Protein AF-A0A382TN78-F1 (afdb_monomer)

InterPro domains:
  IPR002321 Cytochrome c, class II [PF01322] (32-73)
  IPR002321 Cytochrome c, class II [PS51009] (1-74)
  IPR010980 Cytochrome c/b562 [SSF47175] (25-75)

Solvent-accessible surface area (backbone atoms only — not comparable to full-atom values): 4434 Å² total; per-residue (Å²): 107,72,68,59,54,46,54,52,50,42,61,49,31,53,54,49,23,53,58,26,52,78,67,70,38,61,70,57,21,49,33,25,52,50,32,43,54,18,46,53,42,28,56,53,17,59,76,67,69,35,66,65,53,28,50,54,18,50,51,48,34,52,46,29,55,49,55,40,38,71,72,43,43,41,83,52,100,92,44,77,44,72,57,133

pLDDT: mean 96.36, std 3.89, range [72.94, 98.62]

Foldseek 3Di:
DLVVVLVVLLVVLVVQLVVCVVVVNVVSNVLSVQLNVLSVQLVVCVVVVNPVSNVVSVVSNVVSVVVNCVVFWDQDPVGIDGDD

Structure (mmCIF, N/CA/C/O backbone):
data_AF-A0A382TN78-F1
#
_entry.id   AF-A0A382TN78-F1
#
loop_
_atom_site.group_PDB
_atom_site.id
_atom_site.type_symbol
_atom_site.label_atom_id
_atom_site.label_alt_id
_atom_site.label_comp_id
_atom_site.label_asym_id
_atom_site.label_entity_id
_atom_site.label_seq_id
_atom_site.pdbx_PDB_ins_code
_atom_site.Cartn_x
_atom_site.Cartn_y
_atom_site.Cartn_z
_atom_site.occupancy
_atom_site.B_iso_or_equiv
_atom_site.auth_seq_id
_atom_site.auth_comp_id
_atom_site.auth_asym_id
_atom_site.auth_atom_id
_atom_site.pdbx_PDB_model_num
ATOM 1 N N . GLU A 1 1 ? -13.369 13.291 8.420 1.00 72.94 1 GLU A N 1
ATOM 2 C CA . GLU A 1 1 ? -13.715 12.154 9.304 1.00 72.94 1 GLU A CA 1
ATOM 3 C C . GLU A 1 1 ? -12.970 10.920 8.806 1.00 72.94 1 GLU A C 1
ATOM 5 O O . GLU A 1 1 ? -12.505 10.958 7.670 1.00 72.94 1 GLU A O 1
ATOM 10 N N . LEU A 1 2 ? -12.793 9.877 9.626 1.00 81.12 2 LEU A N 1
ATOM 11 C CA . LEU A 1 2 ? -12.002 8.693 9.247 1.00 81.12 2 LEU A CA 1
ATOM 12 C C . LEU A 1 2 ? -12.487 8.075 7.925 1.00 81.12 2 LEU A C 1
ATOM 14 O O . LEU A 1 2 ? -11.673 7.800 7.050 1.00 81.12 2 LEU A O 1
ATOM 18 N N . ASP A 1 3 ? -13.800 7.972 7.740 1.00 84.44 3 ASP A N 1
ATOM 19 C CA . ASP A 1 3 ? -14.400 7.391 6.535 1.00 84.44 3 ASP A CA 1
ATOM 20 C C . ASP A 1 3 ? -14.087 8.186 5.261 1.00 84.44 3 ASP A C 1
ATOM 22 O O . ASP A 1 3 ? -13.903 7.608 4.192 1.00 84.44 3 ASP A O 1
ATOM 26 N N . THR A 1 4 ? -13.954 9.514 5.361 1.00 91.00 4 THR A N 1
ATOM 27 C CA . THR A 1 4 ? -13.541 10.351 4.224 1.00 91.00 4 THR A CA 1
ATOM 28 C C . THR A 1 4 ? -12.118 10.023 3.778 1.00 91.00 4 THR A C 1
ATOM 30 O O . THR A 1 4 ? -11.836 9.970 2.581 1.00 91.00 4 THR A O 1
ATOM 33 N N . GLU A 1 5 ? -11.213 9.815 4.735 1.00 92.31 5 GLU A N 1
ATOM 34 C CA . GLU A 1 5 ? -9.811 9.514 4.441 1.00 92.31 5 GLU A CA 1
ATOM 35 C C . GLU A 1 5 ? -9.638 8.071 3.956 1.00 92.31 5 GLU A C 1
ATOM 37 O O . GLU A 1 5 ? -8.904 7.841 2.994 1.00 92.31 5 GLU A O 1
ATOM 42 N N . VAL A 1 6 ? -10.374 7.115 4.537 1.00 94.19 6 VAL A N 1
ATOM 43 C CA . VAL A 1 6 ? -10.406 5.731 4.045 1.00 94.19 6 VAL A CA 1
ATOM 44 C C . VAL A 1 6 ? -10.925 5.680 2.609 1.00 94.19 6 VAL A C 1
ATOM 46 O O . VAL A 1 6 ? -10.250 5.116 1.750 1.00 94.19 6 VAL A O 1
ATOM 49 N N . GLY A 1 7 ? -12.048 6.341 2.313 1.00 95.00 7 GLY A N 1
ATOM 50 C CA . GLY A 1 7 ? -12.609 6.371 0.960 1.00 95.00 7 GLY A CA 1
ATOM 51 C C . GLY A 1 7 ? -11.659 6.993 -0.070 1.00 95.00 7 GLY A C 1
ATOM 52 O O . GLY A 1 7 ? -11.539 6.498 -1.190 1.00 95.00 7 GLY A O 1
ATOM 53 N N . ARG A 1 8 ? -10.915 8.044 0.308 1.00 96.00 8 ARG A N 1
ATOM 54 C CA . ARG A 1 8 ? -9.882 8.630 -0.561 1.00 96.00 8 ARG A CA 1
ATOM 55 C C . ARG A 1 8 ? -8.760 7.633 -0.855 1.00 96.00 8 ARG A C 1
ATOM 57 O O . ARG A 1 8 ? -8.337 7.525 -2.004 1.00 96.00 8 ARG A O 1
ATOM 64 N N . LEU A 1 9 ? -8.263 6.933 0.165 1.00 96.25 9 LEU A N 1
ATOM 65 C CA . LEU A 1 9 ? -7.197 5.948 -0.014 1.00 96.25 9 LEU A CA 1
ATOM 66 C C . LEU A 1 9 ? -7.664 4.753 -0.849 1.00 96.25 9 LEU A C 1
ATOM 68 O O . LEU A 1 9 ? -6.919 4.322 -1.724 1.00 96.25 9 LEU A O 1
ATOM 72 N N . GLN A 1 10 ? -8.896 4.276 -0.656 1.00 97.69 10 GLN A N 1
ATOM 73 C CA . GLN A 1 10 ? -9.472 3.201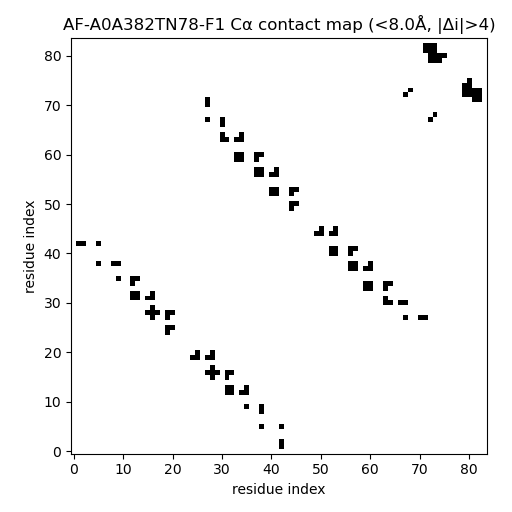 -1.471 1.00 97.69 10 GLN A CA 1
ATOM 74 C C . GLN A 1 10 ? -9.471 3.572 -2.957 1.00 97.69 10 GLN A C 1
ATOM 76 O O . GLN A 1 10 ? -8.886 2.855 -3.765 1.00 97.69 10 GLN A O 1
ATOM 81 N N . ALA A 1 11 ? -9.983 4.756 -3.306 1.00 97.75 11 ALA A N 1
ATOM 82 C CA . ALA A 1 11 ? -9.991 5.229 -4.690 1.00 97.75 11 ALA A CA 1
ATOM 83 C C . ALA A 1 11 ? -8.580 5.367 -5.302 1.00 97.75 11 ALA A C 1
ATOM 85 O O . ALA A 1 11 ? -8.405 5.238 -6.516 1.00 97.75 11 ALA A O 1
ATOM 86 N N . PHE A 1 12 ? -7.549 5.648 -4.495 1.00 96.88 12 PHE A N 1
ATOM 87 C CA . PHE A 1 12 ? -6.166 5.645 -4.977 1.00 96.88 12 PHE A CA 1
ATOM 88 C C . PHE A 1 12 ? -5.632 4.234 -5.210 1.00 96.88 12 PHE A C 1
ATOM 90 O O . PHE A 1 12 ? -5.023 3.992 -6.252 1.00 96.88 12 PHE A O 1
ATOM 97 N N . PHE A 1 13 ? -5.863 3.301 -4.287 1.00 98.12 13 PHE A N 1
ATOM 98 C CA . PHE A 1 13 ? -5.380 1.931 -4.446 1.00 98.12 13 PHE A CA 1
ATOM 99 C C . PHE A 1 13 ? -6.094 1.175 -5.569 1.00 98.12 13 PHE A C 1
ATOM 101 O O . PHE A 1 13 ? -5.430 0.426 -6.275 1.00 98.12 13 PHE A O 1
ATOM 108 N N . GLU A 1 14 ? -7.371 1.455 -5.837 1.00 98.44 14 GLU A N 1
ATOM 109 C CA . GLU A 1 14 ? -8.077 0.945 -7.023 1.00 98.44 14 GLU A CA 1
ATOM 110 C C . GLU A 1 14 ? -7.386 1.380 -8.328 1.00 98.44 14 GLU A C 1
ATOM 112 O O . GLU A 1 14 ? -7.164 0.577 -9.234 1.00 98.44 14 GLU A O 1
ATOM 117 N N . GLN A 1 15 ? -6.974 2.649 -8.428 1.00 98.50 15 GLN A N 1
ATOM 118 C CA . GLN A 1 15 ? -6.240 3.141 -9.600 1.00 98.50 15 GLN A CA 1
ATOM 119 C C . GLN A 1 15 ? -4.852 2.499 -9.726 1.00 98.50 15 GLN A C 1
ATOM 121 O O . GLN A 1 15 ? -4.403 2.223 -10.841 1.00 98.50 15 GLN A O 1
ATOM 126 N N . ILE A 1 16 ? -4.175 2.249 -8.601 1.00 97.94 16 ILE A N 1
ATOM 127 C CA . ILE A 1 16 ? -2.874 1.565 -8.564 1.00 97.94 16 ILE A CA 1
ATOM 128 C C . ILE A 1 16 ? -3.025 0.102 -9.004 1.00 97.94 16 ILE A C 1
ATOM 130 O O . ILE A 1 16 ? -2.240 -0.362 -9.831 1.00 97.94 16 ILE A O 1
ATOM 134 N N . GLU A 1 17 ? -4.045 -0.603 -8.513 1.00 98.44 17 GLU A N 1
ATOM 135 C CA . GLU A 1 17 ? -4.362 -1.976 -8.916 1.00 98.44 17 GLU A CA 1
ATOM 136 C C . GLU A 1 17 ? -4.608 -2.054 -10.429 1.00 98.44 17 GLU A C 1
ATOM 138 O O . GLU A 1 17 ? -3.965 -2.845 -11.120 1.00 98.44 17 GLU A O 1
ATOM 143 N N . ILE A 1 18 ? -5.456 -1.172 -10.970 1.00 98.62 18 ILE A N 1
ATOM 144 C CA . ILE A 1 18 ? -5.730 -1.089 -12.413 1.00 98.62 18 ILE A CA 1
ATOM 145 C C . ILE A 1 18 ? -4.439 -0.839 -13.206 1.00 98.62 18 ILE A C 1
ATOM 147 O O . ILE A 1 18 ? -4.202 -1.477 -14.235 1.00 98.62 18 ILE A O 1
ATOM 151 N N . PHE A 1 19 ? -3.590 0.082 -12.740 1.00 98.25 19 PHE A N 1
ATOM 152 C CA . PHE A 1 19 ? -2.341 0.438 -13.411 1.00 98.25 19 PHE A CA 1
ATOM 153 C C . PHE A 1 19 ? -1.374 -0.749 -13.538 1.00 98.25 19 PHE A C 1
ATOM 155 O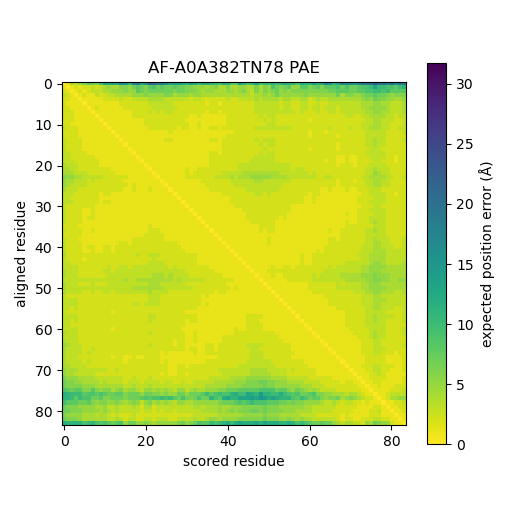 O . PHE A 1 19 ? -0.771 -0.927 -14.606 1.00 98.25 19 PHE A O 1
ATOM 162 N N . TRP A 1 20 ? -1.213 -1.532 -12.467 1.00 98.12 20 TRP A N 1
ATOM 163 C CA . TRP A 1 20 ? -0.299 -2.676 -12.422 1.00 98.12 20 TRP A CA 1
ATOM 164 C C . TRP A 1 20 ? -0.880 -3.924 -13.078 1.00 98.12 20 TRP A C 1
ATOM 166 O O . TRP A 1 20 ? -0.163 -4.606 -13.814 1.00 98.12 20 TRP A O 1
ATOM 176 N N . SER A 1 21 ? -2.183 -4.156 -12.924 1.00 98.31 21 SER A N 1
ATOM 177 C CA . SER A 1 21 ? -2.892 -5.240 -13.602 1.00 98.31 21 SER A CA 1
ATOM 178 C C . SER A 1 21 ? -2.799 -5.092 -15.124 1.00 98.31 21 SER A C 1
ATOM 180 O O . SER A 1 21 ? -2.437 -6.037 -15.823 1.00 98.31 21 SER A O 1
ATOM 182 N N . ALA A 1 22 ? -2.976 -3.873 -15.652 1.00 98.31 22 ALA A N 1
ATOM 183 C CA . ALA A 1 22 ? -2.805 -3.586 -17.080 1.00 98.31 22 ALA A CA 1
ATOM 184 C C . ALA A 1 22 ? -1.374 -3.839 -17.605 1.00 98.31 22 ALA A C 1
ATOM 186 O O . ALA A 1 22 ? -1.170 -3.922 -18.816 1.00 98.31 22 ALA A O 1
ATOM 187 N N . ARG A 1 23 ? -0.381 -3.946 -16.711 1.00 97.12 23 ARG A N 1
ATOM 188 C CA . ARG A 1 23 ? 1.026 -4.248 -17.025 1.00 97.12 23 ARG A CA 1
ATOM 189 C C . ARG A 1 23 ? 1.403 -5.708 -16.770 1.00 97.12 23 ARG A C 1
ATOM 191 O O . ARG A 1 23 ? 2.532 -6.078 -17.073 1.00 97.12 23 ARG A O 1
ATOM 198 N N . GLY A 1 24 ? 0.490 -6.518 -16.231 1.00 97.50 24 GLY A N 1
ATOM 199 C CA . GLY A 1 24 ? 0.762 -7.908 -15.862 1.00 97.50 24 GLY A CA 1
ATOM 200 C C . GLY A 1 24 ? 1.788 -8.047 -14.736 1.00 97.50 24 GLY A C 1
ATOM 201 O O . GLY A 1 24 ? 2.562 -8.999 -14.734 1.00 97.50 24 GLY A O 1
ATOM 202 N N . VAL A 1 25 ? 1.850 -7.072 -13.820 1.00 98.06 25 VAL A N 1
ATOM 203 C CA . VAL A 1 25 ? 2.746 -7.120 -12.656 1.00 98.06 25 VAL A CA 1
ATOM 204 C C . VAL A 1 25 ? 1.941 -7.591 -11.449 1.00 98.06 25 VAL A C 1
ATOM 206 O O . VAL A 1 25 ? 1.368 -6.787 -10.707 1.00 98.06 25 VAL A O 1
ATOM 209 N N . ASP A 1 26 ? 1.867 -8.910 -11.288 1.00 97.75 26 ASP A N 1
ATOM 210 C CA . ASP A 1 26 ? 0.992 -9.559 -10.306 1.00 97.75 26 ASP A CA 1
ATOM 211 C C . ASP A 1 26 ? 1.353 -9.185 -8.862 1.00 97.75 26 ASP A C 1
ATOM 213 O O . ASP A 1 26 ? 0.465 -8.852 -8.084 1.00 97.75 26 ASP A O 1
ATOM 217 N N . ASP A 1 27 ? 2.642 -9.129 -8.521 1.00 97.44 27 ASP A N 1
ATOM 218 C CA . ASP A 1 27 ? 3.108 -8.759 -7.176 1.00 97.44 27 ASP A CA 1
ATOM 219 C C . ASP A 1 27 ? 2.652 -7.342 -6.773 1.00 97.44 27 ASP A C 1
ATOM 221 O O . ASP A 1 27 ? 2.107 -7.130 -5.689 1.00 97.44 27 ASP A O 1
ATOM 225 N N . ALA A 1 28 ? 2.814 -6.357 -7.665 1.00 97.94 28 ALA A N 1
ATOM 226 C CA . ALA A 1 28 ? 2.384 -4.980 -7.410 1.00 97.94 28 ALA A CA 1
ATOM 227 C C . ALA A 1 28 ? 0.852 -4.853 -7.342 1.00 97.94 28 ALA A C 1
ATOM 229 O O . ALA A 1 28 ? 0.326 -4.071 -6.546 1.00 97.94 28 ALA A O 1
ATOM 230 N N . THR A 1 29 ? 0.142 -5.645 -8.151 1.00 98.56 29 THR A N 1
ATOM 231 C CA . T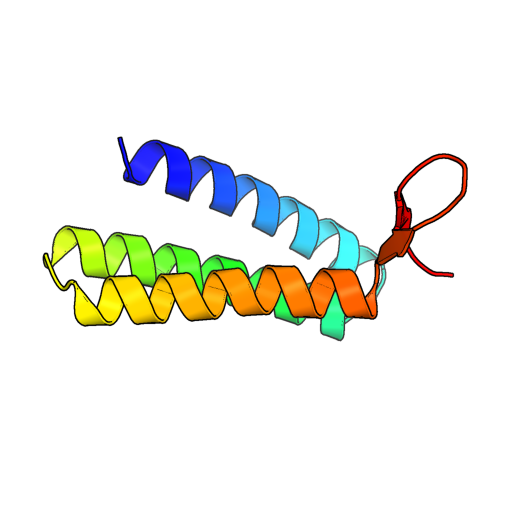HR A 1 29 ? -1.322 -5.761 -8.097 1.00 98.56 29 THR A CA 1
ATOM 232 C C . THR A 1 29 ? -1.761 -6.331 -6.744 1.00 98.56 29 THR A C 1
ATOM 234 O O . THR A 1 29 ? -2.643 -5.767 -6.099 1.00 98.56 29 THR A O 1
ATOM 237 N N . GLY A 1 30 ? -1.087 -7.380 -6.264 1.00 98.25 30 GLY A N 1
ATOM 238 C CA . GLY A 1 30 ? -1.331 -7.995 -4.960 1.00 98.25 30 GLY A CA 1
ATOM 239 C C . GLY A 1 30 ? -1.150 -7.012 -3.803 1.00 98.25 30 GLY A C 1
ATOM 240 O O . GLY A 1 30 ? -2.036 -6.892 -2.961 1.00 98.25 30 GLY A O 1
ATOM 241 N N . PHE A 1 31 ? -0.076 -6.216 -3.799 1.00 98.50 31 PHE A N 1
ATOM 242 C CA . PHE A 1 31 ? 0.121 -5.198 -2.758 1.00 98.50 31 PHE A CA 1
ATOM 243 C C . PHE A 1 31 ? -0.967 -4.112 -2.755 1.00 98.50 31 PHE A C 1
ATOM 245 O O . PHE A 1 31 ? -1.341 -3.618 -1.688 1.00 98.50 31 PHE A O 1
ATOM 252 N N . ALA A 1 32 ? -1.500 -3.737 -3.922 1.00 98.38 32 ALA A N 1
ATOM 253 C CA . ALA A 1 32 ? -2.626 -2.806 -3.998 1.00 98.38 32 ALA A CA 1
ATOM 254 C C . ALA A 1 32 ? -3.908 -3.420 -3.406 1.00 98.38 32 ALA A C 1
ATOM 256 O O . ALA A 1 32 ? -4.608 -2.764 -2.633 1.00 98.38 32 ALA A O 1
ATOM 257 N N . GLN A 1 33 ? -4.174 -4.696 -3.694 1.00 98.50 33 GLN A N 1
ATOM 258 C CA . GLN A 1 33 ? -5.310 -5.435 -3.135 1.00 98.50 33 GLN A CA 1
ATOM 259 C C . GLN A 1 33 ? -5.198 -5.614 -1.615 1.00 98.50 33 GLN A C 1
ATOM 261 O O . GLN A 1 33 ? -6.186 -5.448 -0.899 1.00 98.50 33 GLN A O 1
ATOM 266 N N . GLU A 1 34 ? -4.003 -5.902 -1.096 1.00 98.50 34 GLU A N 1
ATOM 267 C CA . GLU A 1 34 ? -3.749 -5.978 0.347 1.00 98.50 34 GLU A CA 1
ATOM 268 C C . GLU A 1 34 ? -4.028 -4.640 1.045 1.00 98.50 34 GLU A C 1
ATOM 270 O O . GLU A 1 34 ? -4.646 -4.614 2.113 1.00 98.50 34 GLU A O 1
ATOM 275 N N . ALA A 1 35 ? -3.638 -3.521 0.426 1.00 98.38 35 ALA A N 1
ATOM 276 C CA . ALA A 1 35 ? -3.937 -2.189 0.942 1.00 98.38 35 ALA A CA 1
ATOM 277 C C . ALA A 1 35 ? -5.452 -1.917 0.994 1.00 98.38 35 ALA A C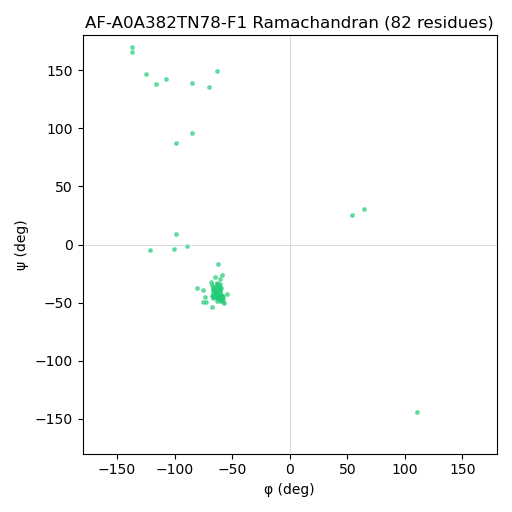 1
ATOM 279 O O . ALA A 1 35 ? -5.950 -1.406 2.000 1.00 98.38 35 ALA A O 1
ATOM 280 N N . LEU A 1 36 ? -6.201 -2.304 -0.048 1.00 98.50 36 LEU A N 1
ATOM 281 C CA . LEU A 1 36 ? -7.666 -2.193 -0.081 1.00 98.50 36 LEU A CA 1
ATOM 282 C C . LEU A 1 36 ? -8.328 -3.010 1.039 1.00 98.50 36 LEU A C 1
ATOM 284 O O . LEU A 1 36 ? -9.175 -2.487 1.764 1.00 98.50 36 LEU A O 1
ATOM 288 N N . GLN A 1 37 ? -7.890 -4.255 1.242 1.00 98.50 37 GLN A N 1
ATOM 289 C CA . GLN A 1 37 ? -8.392 -5.120 2.318 1.00 98.50 37 GLN A CA 1
ATOM 290 C C . GLN A 1 37 ? -8.055 -4.571 3.714 1.00 98.50 37 GLN A C 1
ATOM 292 O O . GLN A 1 37 ? -8.855 -4.674 4.652 1.00 98.50 37 GLN A O 1
ATOM 297 N N . ALA A 1 38 ? -6.873 -3.971 3.878 1.00 98.38 38 ALA A N 1
ATOM 298 C CA . ALA A 1 38 ? -6.479 -3.325 5.125 1.00 98.38 38 ALA A CA 1
ATOM 299 C C . ALA A 1 38 ? -7.347 -2.091 5.427 1.00 98.38 38 ALA A C 1
ATOM 301 O O . ALA A 1 38 ? -7.747 -1.893 6.574 1.00 98.38 38 ALA A O 1
ATOM 302 N N . LEU A 1 39 ? -7.697 -1.299 4.410 1.00 98.00 39 LEU A N 1
ATOM 303 C CA . LEU A 1 39 ? -8.602 -0.152 4.543 1.00 98.00 39 LEU A CA 1
ATOM 304 C C . LEU A 1 39 ? -10.029 -0.577 4.913 1.00 98.00 39 LEU A C 1
ATOM 306 O O . LEU A 1 39 ? -10.621 0.007 5.819 1.00 98.00 39 LEU A O 1
ATOM 310 N N . GLU A 1 40 ? -10.555 -1.635 4.293 1.00 97.31 40 GLU A N 1
ATOM 311 C CA . GLU A 1 40 ? -11.855 -2.214 4.664 1.00 97.31 40 GLU A CA 1
ATOM 312 C C . GLU A 1 40 ? -11.859 -2.719 6.117 1.00 97.31 40 GLU A C 1
ATOM 314 O O . GLU A 1 40 ? -12.785 -2.444 6.891 1.00 97.31 40 GLU A O 1
ATOM 319 N N . SER A 1 41 ? -10.780 -3.400 6.520 1.00 97.75 41 SER A N 1
ATOM 320 C CA . SER A 1 41 ? -10.588 -3.840 7.905 1.00 97.75 41 SER A CA 1
ATOM 321 C C . SER A 1 41 ? -10.554 -2.653 8.875 1.00 97.75 41 SER A C 1
ATOM 323 O O . SER A 1 41 ? -11.117 -2.742 9.965 1.00 97.75 41 SER A O 1
ATOM 325 N N . LEU A 1 42 ? -9.927 -1.535 8.490 1.00 97.31 42 LEU A N 1
ATOM 326 C CA . LEU A 1 42 ? -9.839 -0.330 9.315 1.00 97.31 42 LEU A CA 1
ATOM 327 C C . LEU A 1 42 ? -11.211 0.329 9.519 1.00 97.31 42 LEU A C 1
ATOM 329 O O . LEU A 1 42 ? -11.556 0.646 10.656 1.00 97.31 42 LEU A O 1
ATOM 333 N N . SER A 1 43 ? -12.016 0.485 8.462 1.00 95.75 43 SER A N 1
ATOM 334 C CA . SER A 1 43 ? -13.394 0.997 8.579 1.00 95.75 43 SER A CA 1
ATOM 335 C C . SER A 1 43 ? -14.280 0.087 9.430 1.00 95.75 43 SER A C 1
ATOM 337 O O . SER A 1 43 ? -15.068 0.559 10.256 1.00 95.75 43 SER A O 1
ATOM 339 N N . THR A 1 44 ? -14.117 -1.229 9.283 1.00 96.56 44 THR A N 1
ATOM 340 C CA . THR A 1 44 ? -14.837 -2.219 10.093 1.00 96.56 44 THR A CA 1
ATOM 341 C C . THR A 1 44 ? -14.464 -2.099 11.571 1.00 96.56 44 THR A C 1
ATOM 343 O O . THR A 1 44 ? -15.346 -2.012 12.425 1.00 96.56 44 THR A O 1
ATOM 346 N N . ALA A 1 45 ? -13.167 -2.037 11.878 1.00 97.31 45 ALA A N 1
ATOM 347 C CA . ALA A 1 45 ? -12.666 -1.883 13.239 1.00 97.31 45 ALA A CA 1
ATOM 348 C C . ALA A 1 45 ? -13.110 -0.558 13.875 1.00 97.31 45 ALA A C 1
ATOM 350 O O . ALA A 1 45 ? -13.485 -0.536 15.045 1.00 97.31 45 ALA A O 1
ATOM 351 N N . ALA A 1 46 ? -13.134 0.531 13.102 1.00 94.19 46 ALA A N 1
ATOM 352 C CA . ALA A 1 46 ? -13.632 1.822 13.564 1.00 94.19 46 ALA A CA 1
ATOM 353 C C . ALA A 1 46 ? -15.117 1.771 13.944 1.00 94.19 46 ALA A C 1
ATOM 355 O O . ALA A 1 46 ? -15.487 2.255 15.010 1.00 94.19 46 ALA A O 1
ATOM 356 N N . THR A 1 47 ? -15.946 1.122 13.120 1.00 95.69 47 THR A N 1
ATOM 357 C CA . THR A 1 47 ? -17.379 0.918 13.404 1.00 95.69 47 THR A CA 1
ATOM 358 C C . THR A 1 47 ? -17.605 0.108 14.684 1.00 95.69 47 THR A C 1
ATOM 360 O O . THR A 1 47 ? -18.578 0.330 15.399 1.00 95.69 47 THR A O 1
ATOM 363 N N . GLN A 1 48 ? -16.712 -0.840 14.973 1.00 97.06 48 GLN A N 1
ATOM 364 C CA . GLN A 1 48 ? -16.787 -1.713 16.148 1.00 97.06 48 GLN A CA 1
ATOM 365 C C . GLN A 1 48 ? -16.075 -1.144 17.384 1.00 97.06 48 GLN A C 1
ATOM 367 O O . GLN A 1 48 ? -16.074 -1.794 18.427 1.00 97.06 48 GLN A O 1
ATOM 372 N N . GLU A 1 49 ? -15.449 0.031 17.272 1.00 96.25 49 GLU A N 1
ATOM 373 C CA . GLU A 1 49 ? -14.573 0.611 18.299 1.00 96.25 49 GLU A CA 1
ATOM 374 C C . GLU A 1 49 ? -13.431 -0.338 18.742 1.00 96.25 49 GLU A C 1
ATOM 376 O O . GLU A 1 49 ? -12.880 -0.221 19.841 1.00 96.25 49 GLU A O 1
ATOM 381 N N . ASP A 1 50 ? -13.027 -1.270 17.870 1.00 98.12 50 ASP A N 1
ATOM 3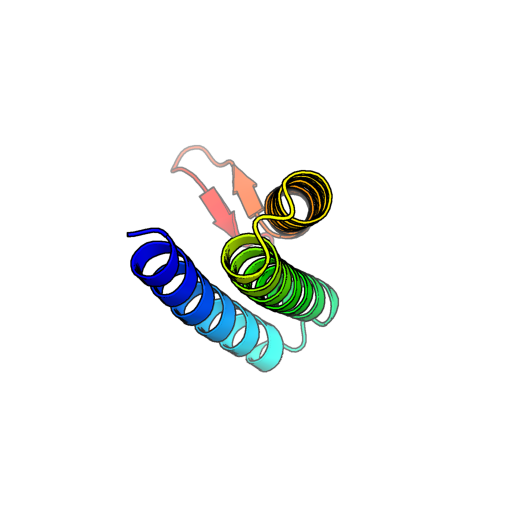82 C CA . ASP A 1 50 ? -11.976 -2.249 18.149 1.00 98.12 50 ASP A CA 1
ATOM 383 C C . ASP A 1 50 ? -10.595 -1.658 17.844 1.00 98.12 50 ASP A C 1
ATOM 385 O O . ASP A 1 50 ? -10.084 -1.681 16.721 1.00 98.12 50 ASP A O 1
ATOM 389 N N . GLN A 1 51 ? -9.954 -1.135 18.887 1.00 97.12 51 GLN A N 1
ATOM 390 C CA . GLN A 1 51 ? -8.627 -0.533 18.773 1.00 97.12 51 GLN A CA 1
ATOM 391 C C . GLN A 1 51 ? -7.529 -1.526 18.379 1.00 97.12 51 GLN A C 1
ATOM 393 O O . GLN A 1 51 ? -6.514 -1.113 17.819 1.00 97.12 51 GLN A O 1
ATOM 398 N N . THR A 1 52 ? -7.672 -2.808 18.713 1.00 98.38 52 THR A N 1
ATOM 399 C CA . THR A 1 52 ? -6.661 -3.815 18.372 1.00 98.38 52 THR A CA 1
ATOM 400 C C . THR A 1 52 ? -6.761 -4.144 16.892 1.00 98.38 52 THR A C 1
ATOM 402 O O . THR A 1 52 ? -5.768 -3.996 16.184 1.00 98.38 52 THR A O 1
ATOM 405 N N . ALA A 1 53 ? -7.967 -4.430 16.397 1.00 98.12 53 ALA A N 1
ATOM 406 C CA . ALA A 1 53 ? -8.195 -4.654 14.973 1.00 98.12 53 ALA A CA 1
ATOM 407 C C . ALA A 1 53 ? -7.812 -3.430 14.122 1.00 98.12 53 ALA A C 1
ATOM 409 O O . ALA A 1 53 ? -7.226 -3.581 13.049 1.00 98.12 53 ALA A O 1
ATOM 410 N N . ALA A 1 54 ? -8.069 -2.212 14.614 1.00 97.69 54 ALA A N 1
ATOM 411 C CA . ALA A 1 54 ? -7.664 -0.986 13.931 1.00 97.69 54 ALA A CA 1
ATOM 412 C C . ALA A 1 54 ? -6.133 -0.858 13.825 1.00 97.69 54 ALA A C 1
ATOM 414 O O . ALA A 1 54 ? -5.617 -0.492 12.767 1.00 97.69 54 ALA A O 1
ATOM 415 N N . ARG A 1 55 ? -5.389 -1.188 14.893 1.00 98.12 55 ARG A N 1
ATOM 416 C CA . ARG A 1 55 ? -3.915 -1.196 14.875 1.00 98.12 55 ARG A CA 1
ATOM 417 C C . ARG A 1 55 ? -3.363 -2.245 13.912 1.00 98.12 55 ARG A C 1
ATOM 419 O O . ARG A 1 55 ? -2.468 -1.924 13.134 1.00 98.12 55 ARG A O 1
ATOM 426 N N . ASP A 1 56 ? -3.932 -3.444 13.909 1.00 98.44 56 ASP A N 1
ATOM 427 C CA . ASP A 1 56 ? -3.504 -4.527 13.018 1.00 98.44 56 ASP A CA 1
ATOM 428 C C . ASP A 1 56 ? -3.797 -4.196 11.544 1.00 98.44 56 ASP A C 1
ATOM 430 O O . ASP A 1 56 ? -2.990 -4.470 10.653 1.00 98.44 56 ASP A O 1
ATOM 434 N N . ALA A 1 57 ? -4.940 -3.564 11.261 1.00 98.25 57 ALA A N 1
ATOM 435 C CA . ALA A 1 57 ? -5.272 -3.055 9.932 1.00 98.25 57 ALA A CA 1
ATOM 436 C C . ALA A 1 57 ? -4.286 -1.967 9.474 1.00 98.25 57 ALA A C 1
ATOM 438 O O . ALA A 1 57 ? -3.766 -2.039 8.361 1.00 98.25 57 ALA A O 1
ATOM 439 N N . LEU A 1 58 ? -3.961 -1.007 10.347 1.00 96.62 58 LEU A N 1
ATOM 440 C CA . LEU A 1 58 ? -2.968 0.029 10.054 1.00 96.62 58 LEU A CA 1
ATOM 441 C C . LEU A 1 58 ? -1.576 -0.552 9.798 1.00 96.62 58 LEU A C 1
ATOM 443 O O . LEU A 1 58 ? -0.902 -0.111 8.871 1.00 96.62 58 LEU A O 1
ATOM 447 N N . GLN A 1 59 ? -1.148 -1.549 10.575 1.00 98.31 59 GLN A N 1
ATOM 448 C CA . GLN A 1 59 ? 0.150 -2.191 10.376 1.00 98.31 59 GLN A CA 1
ATOM 449 C C . GLN A 1 59 ? 0.224 -2.906 9.021 1.00 98.31 59 GLN A C 1
ATOM 451 O O . GLN A 1 59 ? 1.230 -2.787 8.322 1.00 98.31 59 GLN A O 1
ATOM 456 N N . ARG A 1 60 ? -0.848 -3.597 8.613 1.00 97.94 60 ARG A N 1
ATOM 457 C CA . ARG A 1 60 ? -0.935 -4.222 7.283 1.00 97.94 60 ARG A CA 1
ATOM 458 C C . ARG A 1 60 ? -0.882 -3.188 6.159 1.00 97.94 60 ARG A C 1
ATOM 460 O O . ARG A 1 60 ? -0.104 -3.358 5.227 1.00 97.94 60 ARG A O 1
ATOM 467 N N . LEU A 1 61 ? -1.626 -2.087 6.290 1.00 97.75 61 LEU A N 1
ATOM 468 C CA . LEU A 1 61 ? -1.593 -0.982 5.325 1.00 97.75 61 LEU A CA 1
ATOM 469 C C . LEU A 1 61 ? -0.197 -0.341 5.221 1.00 97.75 61 LEU A C 1
ATOM 471 O O . LEU A 1 61 ? 0.263 0.006 4.139 1.00 97.75 61 LEU A O 1
ATOM 475 N N . GLN A 1 62 ? 0.505 -0.170 6.341 1.00 97.25 62 GLN A N 1
ATOM 476 C CA . GLN A 1 62 ? 1.879 0.341 6.330 1.00 97.25 62 GLN A CA 1
ATOM 477 C C . GLN A 1 62 ? 2.844 -0.642 5.658 1.00 97.25 62 GLN A C 1
ATOM 479 O O . GLN A 1 62 ? 3.711 -0.216 4.893 1.00 97.25 62 GLN A O 1
ATOM 484 N N . GLY A 1 63 ? 2.663 -1.942 5.901 1.0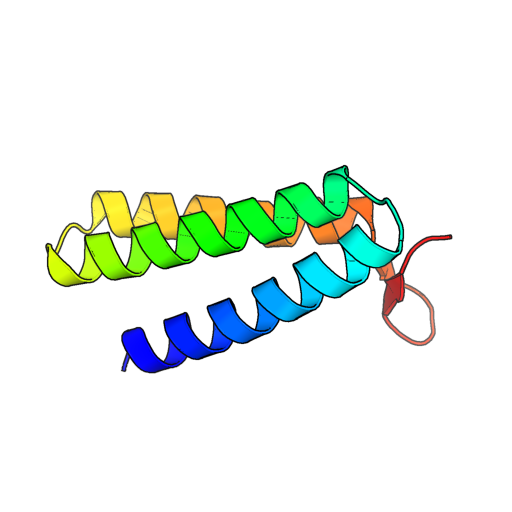0 97.88 63 GLY A N 1
ATOM 485 C CA . GLY A 1 63 ? 3.425 -3.002 5.246 1.00 97.88 63 GLY A CA 1
ATOM 486 C C . GLY A 1 63 ? 3.283 -2.963 3.725 1.00 97.88 63 GLY A C 1
ATOM 487 O O . GLY A 1 63 ? 4.295 -2.955 3.028 1.00 97.88 63 GLY A O 1
ATOM 488 N N . SER A 1 64 ? 2.060 -2.827 3.199 1.00 97.50 64 SER A N 1
ATOM 489 C CA . SER A 1 64 ? 1.833 -2.759 1.748 1.00 97.50 64 SER A CA 1
ATOM 490 C C . SER A 1 64 ? 2.488 -1.528 1.107 1.00 97.50 64 SER A C 1
ATOM 492 O O . SER A 1 64 ? 3.053 -1.626 0.016 1.00 97.50 64 SER A O 1
ATOM 494 N N . CYS A 1 65 ? 2.491 -0.377 1.796 1.00 96.94 65 CYS A N 1
ATOM 495 C CA . CYS A 1 65 ? 3.222 0.817 1.357 1.00 96.94 65 CYS A CA 1
ATOM 496 C C . CYS A 1 65 ? 4.727 0.547 1.223 1.00 96.94 65 CYS A C 1
ATOM 498 O O . CYS A 1 65 ? 5.339 0.942 0.230 1.00 96.94 65 CYS A O 1
ATOM 500 N N . GLN A 1 66 ? 5.326 -0.098 2.227 1.00 97.50 66 GLN A N 1
ATOM 501 C CA . GLN A 1 66 ? 6.754 -0.400 2.241 1.00 97.50 66 GLN A CA 1
ATOM 502 C C . GLN A 1 66 ? 7.111 -1.419 1.157 1.00 97.50 66 GLN A C 1
ATOM 504 O O . GLN A 1 66 ? 7.955 -1.127 0.313 1.00 97.50 66 GLN A O 1
ATOM 509 N N . SER A 1 67 ? 6.442 -2.573 1.130 1.00 97.69 67 SER A N 1
ATOM 510 C CA . SER A 1 67 ? 6.767 -3.668 0.211 1.00 97.69 67 SER A CA 1
ATOM 511 C C . SER A 1 67 ? 6.593 -3.274 -1.256 1.00 97.69 67 SER A C 1
ATOM 513 O O . SER A 1 67 ? 7.464 -3.564 -2.078 1.00 97.69 67 SER A O 1
ATOM 515 N N . CYS A 1 68 ? 5.527 -2.539 -1.590 1.00 98.06 68 CYS A N 1
ATOM 516 C CA . CYS A 1 68 ? 5.320 -2.059 -2.955 1.00 98.06 68 CYS A CA 1
ATOM 517 C C . CYS A 1 68 ? 6.400 -1.048 -3.369 1.00 98.06 68 CYS A C 1
ATOM 519 O O . CYS A 1 68 ? 6.972 -1.156 -4.455 1.00 98.06 68 CYS A O 1
ATOM 521 N N . HIS A 1 69 ? 6.740 -0.088 -2.504 1.00 97.44 69 HIS A N 1
ATOM 522 C CA . HIS A 1 69 ? 7.787 0.879 -2.826 1.00 97.44 69 HIS A CA 1
ATOM 523 C C . HIS A 1 69 ? 9.173 0.231 -2.915 1.00 97.44 69 HIS A C 1
ATOM 525 O O . HIS A 1 69 ? 9.894 0.493 -3.871 1.00 97.44 69 HIS A O 1
ATOM 531 N N . GLU A 1 70 ? 9.543 -0.650 -1.989 1.00 97.00 70 GLU A N 1
ATOM 532 C CA . GLU A 1 70 ? 10.820 -1.369 -2.046 1.00 97.00 70 GLU A CA 1
ATOM 533 C C . GLU A 1 70 ? 10.930 -2.250 -3.291 1.00 97.00 70 GLU A C 1
ATOM 535 O O . GLU A 1 70 ? 12.014 -2.355 -3.865 1.00 97.00 70 GLU A O 1
ATOM 540 N N . GLY A 1 71 ? 9.825 -2.854 -3.736 1.00 97.25 71 GLY A N 1
ATOM 541 C CA . GLY A 1 71 ? 9.777 -3.687 -4.934 1.00 97.25 71 GLY A CA 1
ATOM 542 C C . GLY A 1 71 ? 9.863 -2.877 -6.223 1.00 97.25 71 GLY A C 1
ATOM 543 O O . GLY A 1 71 ? 10.712 -3.162 -7.067 1.00 97.25 71 GLY A O 1
ATOM 544 N N . PHE A 1 72 ? 9.048 -1.828 -6.348 1.00 97.12 72 PHE A N 1
ATOM 545 C CA . PHE A 1 72 ? 8.707 -1.227 -7.642 1.00 97.12 72 PHE A CA 1
ATOM 546 C C . PHE A 1 72 ? 9.068 0.247 -7.786 1.00 97.12 72 PHE A C 1
ATOM 548 O O . PHE A 1 72 ? 8.914 0.797 -8.875 1.00 97.12 72 PHE A O 1
ATOM 555 N N . ARG A 1 73 ? 9.556 0.898 -6.728 1.00 97.00 73 ARG A N 1
ATOM 556 C CA . ARG A 1 73 ? 9.954 2.307 -6.743 1.00 97.00 73 ARG A CA 1
ATOM 557 C C . ARG A 1 73 ? 11.453 2.428 -6.486 1.00 97.00 73 ARG A C 1
ATOM 559 O O . ARG A 1 73 ? 12.008 1.752 -5.627 1.00 97.00 73 ARG A O 1
ATOM 566 N N . GLU A 1 74 ? 12.118 3.299 -7.228 1.00 96.38 74 GLU A N 1
ATOM 567 C CA . GLU A 1 74 ? 13.508 3.676 -6.968 1.00 96.38 74 GLU A CA 1
ATOM 568 C C . GLU A 1 74 ? 13.644 5.186 -6.816 1.00 96.38 74 GLU A C 1
ATOM 570 O O . GLU A 1 74 ? 12.899 5.956 -7.429 1.00 96.38 74 GLU A O 1
ATOM 575 N N . GLU A 1 75 ? 14.578 5.590 -5.959 1.00 96.38 75 GLU A N 1
ATOM 576 C CA . GLU A 1 75 ? 15.015 6.974 -5.824 1.00 96.38 75 GLU A CA 1
ATOM 577 C C . GLU A 1 75 ? 16.094 7.273 -6.871 1.00 96.38 75 GLU A C 1
ATOM 579 O O . GLU A 1 75 ? 16.969 6.454 -7.149 1.00 96.38 75 GLU A O 1
ATOM 584 N N . THR A 1 76 ? 16.004 8.451 -7.466 1.00 94.38 76 THR A N 1
ATOM 585 C CA . THR A 1 76 ? 16.888 8.981 -8.504 1.00 94.38 76 THR A CA 1
ATOM 586 C C . THR A 1 76 ? 17.201 10.441 -8.192 1.00 94.38 76 THR A C 1
ATOM 588 O O . THR A 1 76 ? 16.541 11.047 -7.347 1.00 94.38 76 THR A O 1
ATOM 591 N N . ASP A 1 77 ? 18.156 11.030 -8.912 1.00 95.56 77 ASP A N 1
ATOM 592 C CA . ASP A 1 77 ? 18.540 12.437 -8.728 1.00 95.56 77 ASP A CA 1
ATOM 593 C C . ASP A 1 77 ? 17.365 13.417 -8.945 1.00 95.56 77 ASP A C 1
ATOM 595 O O . ASP A 1 77 ? 17.326 14.482 -8.331 1.00 95.56 77 ASP A O 1
ATOM 599 N N . ASP A 1 78 ? 16.372 13.026 -9.754 1.00 94.25 78 ASP A N 1
ATOM 600 C CA . ASP A 1 78 ? 15.178 13.822 -10.075 1.00 94.25 78 ASP A CA 1
ATOM 601 C C . ASP A 1 78 ? 13.939 13.434 -9.235 1.00 94.25 78 ASP A C 1
ATOM 603 O O . ASP A 1 78 ? 12.820 13.881 -9.504 1.00 94.25 78 ASP A O 1
ATOM 607 N N . GLY A 1 79 ? 14.111 12.589 -8.214 1.00 95.31 79 GLY A N 1
ATOM 608 C CA . GLY A 1 79 ? 13.034 12.085 -7.362 1.00 95.31 79 GLY A CA 1
ATOM 609 C C . GLY A 1 79 ? 12.763 10.603 -7.585 1.00 95.31 79 GLY A C 1
ATOM 610 O O . GLY A 1 79 ? 13.682 9.822 -7.797 1.00 95.31 79 GLY A O 1
ATOM 611 N N . TYR A 1 80 ? 11.505 10.176 -7.505 1.00 95.38 80 TYR A N 1
ATOM 612 C CA . TYR A 1 80 ? 11.176 8.752 -7.544 1.00 95.38 80 TYR A CA 1
ATOM 613 C C . TYR A 1 80 ? 10.528 8.324 -8.851 1.00 95.38 80 TYR A C 1
ATOM 615 O O . TYR A 1 80 ? 9.669 9.024 -9.386 1.00 95.38 80 TYR A O 1
ATOM 623 N N . ARG A 1 81 ? 10.875 7.120 -9.307 1.00 95.62 81 ARG A N 1
ATOM 624 C CA . ARG A 1 81 ? 10.287 6.503 -10.498 1.00 95.62 81 ARG A CA 1
ATOM 625 C C . ARG A 1 81 ? 9.981 5.027 -10.283 1.00 95.62 81 ARG A C 1
ATOM 627 O O . ARG A 1 81 ? 10.440 4.420 -9.316 1.00 95.62 81 ARG A O 1
ATOM 634 N N . ILE A 1 82 ? 9.191 4.471 -11.196 1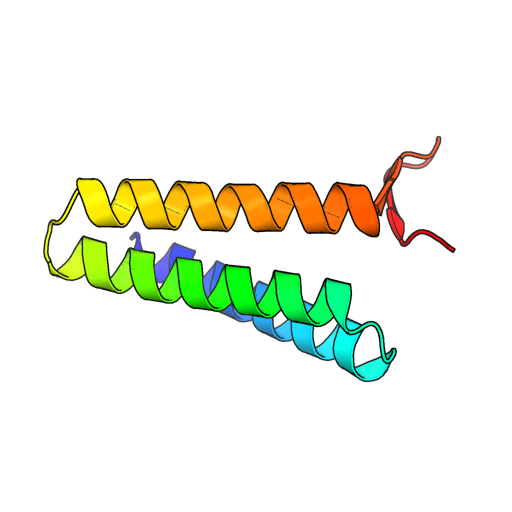.00 95.94 82 ILE A N 1
ATOM 635 C CA . ILE A 1 82 ? 8.981 3.027 -11.284 1.00 95.94 82 ILE A CA 1
ATOM 636 C C . ILE A 1 82 ? 10.273 2.378 -11.780 1.00 95.94 82 ILE A C 1
ATOM 638 O O . ILE A 1 82 ? 10.895 2.895 -12.711 1.00 95.94 82 ILE A O 1
ATOM 642 N N . LYS A 1 83 ? 10.668 1.274 -11.146 1.00 94.62 83 LYS A N 1
ATOM 643 C CA .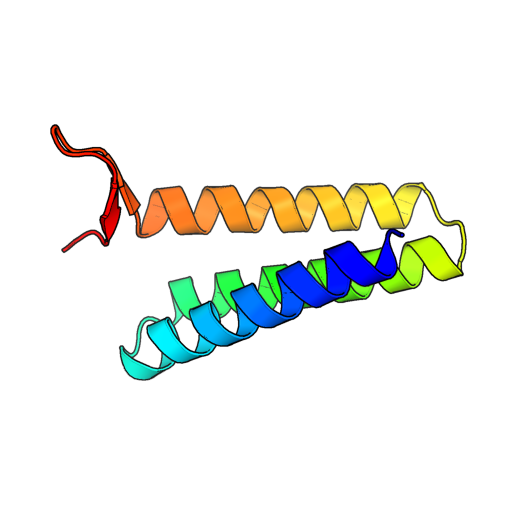 LYS A 1 83 ? 11.846 0.507 -11.555 1.00 94.62 83 LYS A CA 1
ATOM 644 C C . LYS A 1 83 ? 11.684 -0.073 -12.971 1.00 94.62 83 LYS A C 1
ATOM 646 O O . LYS A 1 83 ? 10.550 -0.360 -13.358 1.00 94.62 83 LYS A O 1
ATOM 651 N N . PRO A 1 84 ? 12.788 -0.236 -13.725 1.00 85.12 84 PRO A N 1
ATOM 652 C CA . PRO A 1 84 ? 12.772 -0.834 -15.060 1.00 85.12 84 PRO A CA 1
ATOM 653 C C . PRO A 1 84 ? 12.297 -2.288 -15.076 1.00 85.12 84 PRO A C 1
ATOM 655 O O . PRO A 1 84 ? 12.610 -3.023 -14.111 1.00 85.12 84 PRO A O 1
#

Sequence (84 aa):
ELDTEVGRLQAFFEQIEIFWSARGVDDATGFAQEALQALESLSTAATQEDQTAARDALQRLQGSCQSCHEGFREETDDGYRIKP

Organism: NCBI:txid408172

Mean predicted aligned error: 2.55 Å

Nearest PDB structures (foldseek):
  1x8z-assembly1_A-2  TM=7.448E-01  e=9.355E-01  Arabidopsis thaliana
  1x8z-assembly3_A  TM=7.448E-01  e=9.355E-01  Arabidopsis thaliana
  6zw4-assembly1_H  TM=6.440E-01  e=1.680E+00  Nostoc punctiforme
  6zw4-assembly1_T  TM=6.440E-01  e=1.680E+00  Nostoc punctiforme
  6zw4-assembly1_GA  TM=6.440E-01  e=1.680E+00  Nostoc punctiforme

Radius of gyration: 14.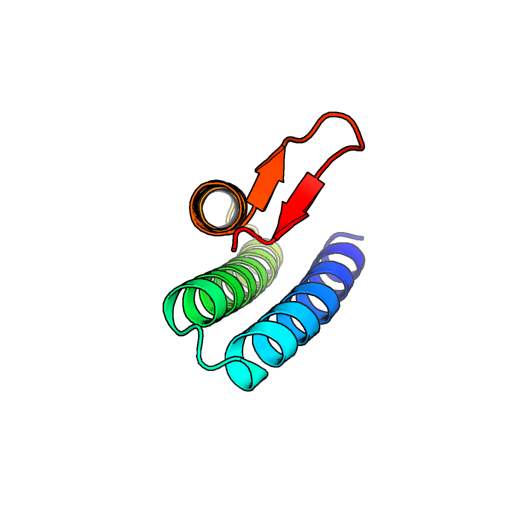05 Å; Cα contacts (8 Å, |Δi|>4): 78; chains: 1; bounding box: 36×23×36 Å

Secondary structure (DSSP, 8-state):
-HHHHHHHHHHHHHHHHHHHHTTT-HHHHHHHHHHHHHHHHHHHHHHTT-HHHHHHHHHHHHHHHHHHHHHHEEEETTEEEE--